Protein AF-A0A183B8T1-F1 (afdb_monomer)

Organism: NCBI:txid27848

Mean predicted aligned error: 9.58 Å

Radius of gyration: 20.25 Å; Cα contacts (8 Å, |Δi|>4): 23; chains: 1; bounding box: 33×30×64 Å

Secondary structure (DSSP, 8-state):
-HHHHHHHHHHHHHHTT-S-TT--TT-SS--HHHHHHHHHHHHHHHHHHT-------------------------

Sequence (75 aa):
MESIVADLLMEHFENSDLLSRAQHGFRQTGTCTTNLLLAGDEWTKAVDKGDPVDVVYLNLSKERVRSGKPRNNAT

Solvent-accessible surface area (backbone atoms only — not comparable to full-atom values): 5055 Å² total; per-residue (Å²): 110,69,66,61,54,51,51,54,50,50,51,49,38,64,76,64,64,72,57,59,90,85,55,27,75,98,44,98,88,34,42,76,66,57,48,52,51,52,51,47,53,53,51,50,56,34,49,76,72,69,45,90,84,85,86,85,90,84,78,83,77,88,78,76,79,78,74,85,70,79,82,78,83,77,130

Foldseek 3Di:
DVVVVLVVVQVCCVVVVVDDPLDQPSHPPRDPVVNVVVVVVVVVVCVVVVHDDDDDDDDDDDDDPCPDDDPPPDD

pLDDT: mean 84.94, std 14.21, range [45.56, 98.06]

Structure (mmCIF, N/CA/C/O backbone):
data_AF-A0A183B8T1-F1
#
_entry.id   AF-A0A183B8T1-F1
#
loop_
_atom_site.group_PDB
_atom_site.id
_atom_site.type_symbol
_atom_site.label_atom_id
_atom_site.label_alt_id
_atom_site.label_comp_id
_atom_site.label_asym_id
_atom_site.label_entity_id
_atom_site.label_seq_id
_atom_site.pdbx_PDB_ins_code
_atom_site.Cartn_x
_atom_site.Cartn_y
_atom_site.Cartn_z
_atom_site.occupancy
_atom_site.B_iso_or_equiv
_atom_site.auth_seq_id
_atom_site.auth_comp_id
_atom_site.auth_asym_id
_atom_site.auth_atom_id
_atom_site.pdbx_PDB_model_num
ATOM 1 N N . MET A 1 1 ? -17.339 3.105 25.077 1.00 88.31 1 MET A N 1
ATOM 2 C CA . MET A 1 1 ? -17.620 4.439 24.502 1.00 88.31 1 MET A CA 1
ATOM 3 C C . MET A 1 1 ? -16.594 4.769 23.430 1.00 88.31 1 MET A C 1
ATOM 5 O O . MET A 1 1 ? -16.998 5.026 22.311 1.00 88.31 1 MET A O 1
ATOM 9 N N . GLU A 1 2 ? -15.297 4.684 23.734 1.00 94.25 2 GLU A N 1
ATOM 10 C CA . GLU A 1 2 ? -14.222 4.972 22.767 1.00 94.25 2 GLU A CA 1
ATOM 11 C C . GLU A 1 2 ? -14.274 4.109 21.498 1.00 94.25 2 GLU A C 1
ATOM 13 O O . GLU A 1 2 ? -14.178 4.656 20.408 1.00 94.25 2 GLU A O 1
ATOM 18 N N . SER A 1 3 ? -14.508 2.795 21.616 1.00 92.00 3 SER A N 1
ATOM 19 C CA . SER A 1 3 ? -14.633 1.905 20.448 1.00 92.00 3 SER A CA 1
ATOM 20 C C . SER A 1 3 ? -15.776 2.310 19.517 1.00 92.00 3 SER A C 1
ATOM 22 O O . SER A 1 3 ? -15.578 2.409 18.320 1.00 92.00 3 SER A O 1
ATOM 24 N N . ILE A 1 4 ? -16.938 2.653 20.076 1.00 95.19 4 ILE A N 1
ATOM 25 C CA . ILE A 1 4 ? -18.115 3.092 19.312 1.00 95.19 4 ILE A CA 1
ATOM 26 C C . ILE A 1 4 ? -17.803 4.377 18.535 1.00 95.19 4 ILE A C 1
ATOM 28 O O . ILE A 1 4 ? -18.169 4.507 17.374 1.00 95.19 4 ILE A O 1
ATOM 32 N N . VAL A 1 5 ? -17.111 5.329 19.167 1.00 95.12 5 VAL A N 1
ATOM 33 C CA . VAL A 1 5 ? -16.695 6.571 18.500 1.00 95.12 5 VAL A CA 1
ATOM 34 C C . VAL A 1 5 ? -15.674 6.280 17.399 1.00 95.12 5 VAL A C 1
ATOM 36 O O . VAL A 1 5 ? -15.781 6.847 16.315 1.00 95.12 5 VAL A O 1
ATOM 39 N N . ALA A 1 6 ? -14.709 5.394 17.652 1.00 91.62 6 ALA A N 1
ATOM 40 C CA . ALA A 1 6 ? -13.724 4.992 16.654 1.00 91.62 6 ALA A CA 1
ATOM 41 C C . ALA A 1 6 ? -14.382 4.308 15.445 1.00 91.62 6 ALA A C 1
ATOM 43 O O . ALA A 1 6 ? -14.061 4.659 14.313 1.00 91.62 6 ALA A O 1
ATOM 44 N N . ASP A 1 7 ? -15.335 3.406 15.675 1.00 91.56 7 ASP A N 1
ATOM 45 C CA . ASP A 1 7 ? -16.058 2.699 14.615 1.00 91.56 7 ASP A CA 1
ATOM 46 C C . ASP A 1 7 ? -16.868 3.674 13.746 1.00 91.56 7 ASP A C 1
ATOM 48 O O . ASP A 1 7 ? -16.774 3.626 12.521 1.00 91.56 7 ASP A O 1
ATOM 52 N N . LEU A 1 8 ? -17.577 4.627 14.366 1.00 94.19 8 LEU A N 1
ATOM 53 C CA . LEU A 1 8 ? -18.327 5.667 13.648 1.00 94.19 8 LEU A CA 1
ATOM 54 C C . LEU A 1 8 ? -17.418 6.592 12.824 1.00 94.19 8 LEU A C 1
ATOM 56 O O . LEU A 1 8 ? -17.772 6.989 11.714 1.00 94.19 8 LEU A O 1
ATOM 60 N N . LEU A 1 9 ? -16.244 6.950 13.354 1.00 92.44 9 LEU A N 1
ATOM 61 C CA . LEU A 1 9 ? -15.266 7.758 12.621 1.00 92.44 9 LEU A CA 1
ATOM 62 C C . LEU A 1 9 ? -14.702 6.997 11.422 1.00 92.44 9 LEU A C 1
ATOM 64 O O . LEU A 1 9 ? -14.612 7.557 10.332 1.00 92.44 9 LEU A O 1
ATOM 68 N N . MET A 1 10 ? -14.353 5.727 11.615 1.00 90.56 10 MET A N 1
ATOM 69 C CA . MET A 1 10 ? -13.859 4.869 10.542 1.00 90.56 10 MET A CA 1
ATOM 70 C C . MET A 1 10 ? -14.901 4.697 9.438 1.00 90.56 10 MET A C 1
ATOM 72 O O . MET A 1 10 ? -14.573 4.860 8.265 1.00 90.56 10 MET A O 1
ATOM 76 N N . GLU A 1 11 ? -16.159 4.447 9.801 1.00 91.62 11 GLU A N 1
ATOM 77 C CA . GLU A 1 11 ? -17.265 4.376 8.845 1.00 91.62 11 GLU A CA 1
ATOM 78 C C . GLU A 1 11 ? -17.413 5.686 8.057 1.00 91.62 11 GLU A C 1
ATOM 80 O O . GLU A 1 11 ? -17.533 5.668 6.832 1.00 91.62 11 GLU A O 1
ATOM 85 N N . HIS A 1 12 ? -17.341 6.838 8.729 1.00 92.69 12 HIS A N 1
ATOM 86 C CA . HIS A 1 12 ? -17.404 8.135 8.060 1.00 92.69 12 HIS A CA 1
ATOM 87 C C . HIS A 1 12 ? -16.230 8.366 7.096 1.00 92.69 12 HIS A C 1
ATOM 89 O O . HIS A 1 12 ? -16.447 8.857 5.985 1.00 92.69 12 HIS A O 1
ATOM 95 N N . PHE A 1 13 ? -15.005 8.012 7.497 1.00 90.31 13 PHE A N 1
ATOM 96 C CA . PHE A 1 13 ? -13.807 8.153 6.667 1.00 90.31 13 PHE A CA 1
ATOM 97 C C . PHE A 1 13 ? -13.856 7.288 5.406 1.00 90.31 13 PHE A C 1
ATOM 99 O O . PHE A 1 13 ? -13.483 7.765 4.333 1.00 90.31 13 PHE A O 1
ATOM 106 N N . GLU A 1 14 ? -14.339 6.053 5.532 1.00 88.75 14 GLU A N 1
ATOM 107 C CA . GLU A 1 14 ? -14.490 5.115 4.418 1.00 88.75 14 GLU A CA 1
ATOM 108 C C . GLU A 1 14 ? -15.627 5.545 3.473 1.00 88.75 14 GLU A C 1
ATOM 110 O O . GLU A 1 14 ? -15.432 5.606 2.260 1.00 88.75 14 GLU A O 1
ATOM 115 N N . ASN A 1 15 ? -16.789 5.936 4.010 1.00 91.19 15 ASN A N 1
ATOM 116 C CA . ASN A 1 15 ? -17.951 6.331 3.201 1.00 91.19 15 ASN A CA 1
ATOM 117 C C . ASN A 1 15 ? -17.779 7.681 2.491 1.00 91.19 15 ASN A C 1
ATOM 119 O O . ASN A 1 15 ? -18.428 7.932 1.476 1.00 91.19 15 ASN A O 1
ATOM 123 N N . SER A 1 16 ? -16.931 8.558 3.028 1.00 90.75 16 SER A N 1
ATOM 124 C CA . SER A 1 16 ? -16.708 9.905 2.489 1.00 90.75 16 SER A CA 1
ATOM 125 C C . SER A 1 16 ? -15.455 10.007 1.605 1.00 90.75 16 SER A C 1
ATOM 127 O O . SER A 1 16 ? -15.104 11.113 1.203 1.00 90.75 16 SER A O 1
ATOM 129 N N . ASP A 1 17 ? -14.774 8.884 1.326 1.00 86.00 17 ASP A N 1
ATOM 130 C CA . ASP A 1 17 ? -13.512 8.798 0.559 1.00 86.00 17 ASP A CA 1
ATOM 131 C C . ASP A 1 17 ? -12.445 9.808 1.037 1.00 86.00 17 ASP A C 1
ATOM 133 O O . ASP A 1 17 ? -11.701 10.400 0.256 1.00 86.00 17 ASP A O 1
ATOM 137 N N . LEU A 1 18 ? -12.389 10.042 2.356 1.00 90.31 18 LEU A N 1
ATOM 138 C CA . LEU A 1 18 ? -11.482 11.029 2.961 1.00 90.31 18 LEU A CA 1
ATOM 139 C C . LEU A 1 18 ? -10.044 10.511 3.070 1.00 90.31 18 LEU A C 1
ATOM 141 O O . LEU A 1 18 ? -9.110 11.295 3.243 1.00 90.31 18 LEU A O 1
ATOM 145 N N . LEU A 1 19 ? -9.863 9.192 2.994 1.00 89.50 19 LEU A N 1
ATOM 146 C CA . LEU A 1 19 ? -8.561 8.541 3.042 1.00 89.50 19 LEU A CA 1
ATOM 147 C C . LEU A 1 19 ? -8.095 8.205 1.631 1.00 89.50 19 LEU A C 1
ATOM 149 O O . LEU A 1 19 ? -8.817 7.577 0.860 1.00 89.50 19 LEU A O 1
ATOM 153 N N . SER A 1 20 ? -6.836 8.525 1.328 1.00 88.88 20 SER A N 1
ATOM 154 C CA . SER A 1 20 ? -6.223 8.105 0.067 1.00 88.88 20 SER A CA 1
ATOM 155 C C . SER A 1 20 ? -6.315 6.587 -0.109 1.00 88.88 20 SER A C 1
ATOM 157 O O . SER A 1 20 ? -6.136 5.821 0.841 1.00 88.88 20 SER A O 1
ATOM 159 N N . ARG A 1 21 ? -6.519 6.132 -1.348 1.00 86.44 21 ARG A N 1
ATOM 160 C CA . ARG A 1 21 ? -6.500 4.700 -1.690 1.00 86.44 21 ARG A CA 1
ATOM 161 C C . ARG A 1 21 ? -5.155 4.035 -1.397 1.00 86.44 21 ARG A C 1
ATOM 163 O O . ARG A 1 21 ? -5.125 2.848 -1.107 1.00 86.44 21 ARG A O 1
ATOM 170 N N . ALA A 1 22 ? -4.061 4.797 -1.439 1.00 87.12 22 ALA A N 1
ATOM 171 C CA . ALA A 1 22 ? -2.730 4.309 -1.079 1.00 87.12 22 ALA A CA 1
ATOM 172 C C . ALA A 1 22 ? -2.489 4.297 0.445 1.00 87.12 22 ALA A C 1
ATOM 174 O O . ALA A 1 22 ? -1.493 3.744 0.916 1.00 87.12 22 ALA A O 1
ATOM 175 N N . GLN A 1 23 ? -3.375 4.906 1.241 1.00 87.69 23 GLN A N 1
ATOM 176 C CA . GLN A 1 23 ? -3.232 4.929 2.691 1.00 87.69 23 GLN A CA 1
ATOM 177 C C . GLN A 1 23 ? -3.609 3.567 3.274 1.00 87.69 23 GLN A C 1
ATOM 179 O O . GLN A 1 23 ? -4.769 3.177 3.266 1.00 87.69 23 GLN A O 1
ATOM 184 N N . HIS A 1 24 ? -2.625 2.865 3.828 1.00 88.06 24 HIS A N 1
ATOM 185 C CA . HIS A 1 24 ? -2.845 1.572 4.480 1.00 88.06 24 HIS A CA 1
ATOM 186 C C . HIS A 1 24 ? -3.032 1.691 5.998 1.00 88.06 24 HIS A C 1
ATOM 188 O O . HIS A 1 24 ? -3.641 0.826 6.617 1.00 88.06 24 HIS A O 1
ATOM 194 N N . GLY A 1 25 ? -2.512 2.755 6.616 1.00 86.38 25 GLY A N 1
ATOM 195 C CA . GLY A 1 25 ? -2.721 3.028 8.037 1.00 86.38 25 GLY A CA 1
ATOM 196 C C . GLY A 1 25 ? -4.143 3.517 8.316 1.00 86.38 25 GLY A C 1
ATOM 197 O O . GLY A 1 25 ? -4.719 4.239 7.504 1.00 86.38 25 GLY A O 1
ATOM 198 N N . PHE A 1 26 ? -4.683 3.170 9.487 1.00 83.88 26 PHE A N 1
ATOM 199 C CA . PHE A 1 26 ? -6.041 3.552 9.901 1.00 83.88 26 PHE A CA 1
ATOM 200 C C . PHE A 1 26 ? -7.131 3.064 8.934 1.00 83.88 26 PHE A C 1
ATOM 202 O O . PHE A 1 26 ? -8.098 3.775 8.699 1.00 83.88 26 PHE A O 1
ATOM 209 N N . ARG A 1 27 ? -6.976 1.863 8.363 1.00 85.44 27 ARG A N 1
ATOM 210 C CA . ARG A 1 27 ? -8.014 1.173 7.582 1.00 85.44 27 ARG A CA 1
ATOM 211 C C . ARG A 1 27 ? -8.178 -0.247 8.092 1.00 85.44 27 ARG A C 1
ATOM 213 O O . ARG A 1 27 ? -7.222 -0.839 8.586 1.00 85.44 27 ARG A O 1
ATOM 220 N N . GLN A 1 28 ? -9.373 -0.812 7.945 1.00 78.00 28 GLN A N 1
ATOM 221 C CA . GLN A 1 28 ? -9.603 -2.218 8.302 1.00 78.00 28 GLN A CA 1
ATOM 222 C C . GLN A 1 28 ? -8.898 -3.184 7.338 1.00 78.00 28 GLN A C 1
ATOM 224 O O . GLN A 1 28 ? -8.516 -4.282 7.730 1.00 78.00 28 GLN A O 1
ATOM 229 N N . THR A 1 29 ? -8.707 -2.774 6.083 1.00 74.06 29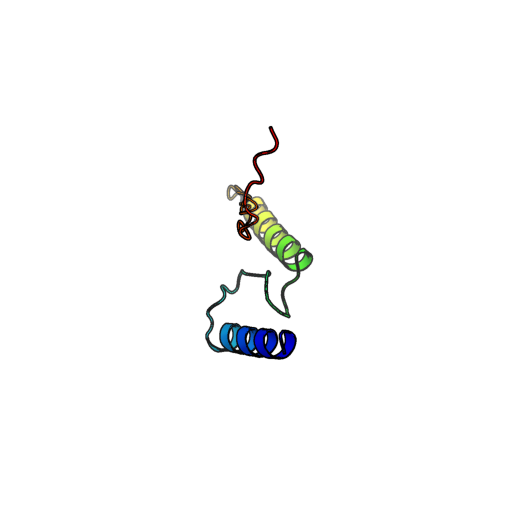 THR A N 1
ATOM 230 C CA . THR A 1 29 ? -8.178 -3.615 4.999 1.00 74.06 29 THR A CA 1
ATOM 231 C C . THR A 1 29 ? -6.687 -3.406 4.719 1.00 74.06 29 THR A C 1
ATOM 233 O O . THR A 1 29 ? -6.110 -4.144 3.924 1.00 74.06 29 THR A O 1
ATOM 236 N N . GLY A 1 30 ? -6.045 -2.431 5.371 1.00 74.50 30 GLY A N 1
ATOM 237 C CA . GLY A 1 30 ? -4.646 -2.070 5.148 1.00 74.50 30 GLY A CA 1
ATOM 238 C C . GLY A 1 30 ? -3.739 -2.546 6.279 1.00 74.50 30 GLY A C 1
ATOM 239 O O . GLY A 1 30 ? -3.891 -2.152 7.432 1.00 74.50 30 GLY A O 1
ATOM 240 N N . THR A 1 31 ? -2.756 -3.383 5.953 1.00 84.25 31 THR A N 1
ATOM 241 C CA . THR A 1 31 ? -1.682 -3.763 6.884 1.00 84.25 31 THR A CA 1
ATOM 242 C C . THR A 1 31 ? -0.360 -3.138 6.452 1.00 84.25 31 THR A C 1
ATOM 244 O O . THR A 1 31 ? -0.156 -2.814 5.284 1.00 84.25 31 THR A O 1
ATOM 247 N N . CYS A 1 32 ? 0.591 -3.005 7.380 1.00 84.19 32 CYS A N 1
ATOM 248 C CA . CYS A 1 32 ? 1.946 -2.564 7.030 1.00 84.19 32 CYS A CA 1
ATOM 249 C C . CYS A 1 32 ? 2.594 -3.503 5.990 1.00 84.19 32 CYS A C 1
ATOM 251 O O . CYS A 1 32 ? 3.270 -3.055 5.068 1.00 84.19 32 CYS A O 1
ATOM 253 N N . THR A 1 33 ? 2.324 -4.808 6.092 1.00 89.38 33 THR A N 1
ATOM 254 C CA . THR A 1 33 ? 2.835 -5.820 5.162 1.00 89.38 33 THR A CA 1
ATOM 255 C C . THR A 1 33 ? 2.288 -5.639 3.750 1.00 89.38 33 THR A C 1
ATOM 257 O O . THR A 1 33 ? 3.057 -5.683 2.797 1.00 89.38 33 THR A O 1
ATOM 260 N N . THR A 1 34 ? 0.980 -5.413 3.601 1.00 89.69 34 THR A N 1
ATOM 261 C CA . THR A 1 34 ? 0.368 -5.185 2.279 1.00 89.69 34 THR A CA 1
ATOM 262 C C . THR A 1 34 ? 0.885 -3.901 1.640 1.00 89.69 34 THR A C 1
ATOM 264 O O . THR A 1 34 ? 1.231 -3.923 0.463 1.00 89.69 34 THR A O 1
ATOM 267 N N . ASN A 1 35 ? 1.071 -2.840 2.431 1.00 90.19 35 ASN A N 1
ATOM 268 C CA . ASN A 1 35 ? 1.700 -1.605 1.965 1.00 90.19 35 ASN A CA 1
ATOM 269 C C . ASN A 1 35 ? 3.109 -1.848 1.401 1.00 90.19 35 ASN A C 1
ATOM 271 O O . ASN A 1 35 ? 3.432 -1.383 0.313 1.00 90.19 35 ASN A O 1
ATOM 275 N N . LEU A 1 36 ? 3.945 -2.600 2.128 1.00 92.00 36 LEU A N 1
ATOM 276 C CA . LEU A 1 36 ? 5.315 -2.884 1.700 1.00 92.00 36 LEU A CA 1
ATOM 277 C C . LEU A 1 36 ? 5.360 -3.779 0.454 1.00 92.00 36 LEU A C 1
ATOM 279 O O . LEU A 1 36 ? 6.181 -3.546 -0.428 1.00 92.00 36 LEU A O 1
ATOM 283 N N . LEU A 1 37 ? 4.484 -4.785 0.374 1.00 94.06 37 LEU A N 1
ATOM 284 C CA . LEU A 1 37 ? 4.405 -5.675 -0.786 1.00 94.06 37 LEU A CA 1
ATOM 285 C C . LEU A 1 37 ? 3.974 -4.924 -2.048 1.00 94.06 37 LEU A C 1
ATOM 287 O O . LEU A 1 37 ? 4.591 -5.105 -3.094 1.00 94.06 37 LEU A O 1
ATOM 291 N N . LEU A 1 38 ? 2.952 -4.072 -1.947 1.00 93.19 38 LEU A N 1
ATOM 292 C CA . LEU A 1 38 ? 2.465 -3.282 -3.078 1.00 93.19 38 LEU A CA 1
ATOM 293 C C . LEU A 1 38 ? 3.506 -2.262 -3.541 1.00 93.19 38 LEU A C 1
ATOM 295 O O . LEU A 1 38 ? 3.800 -2.198 -4.730 1.00 93.19 38 LEU A O 1
ATOM 299 N N . ALA A 1 39 ? 4.115 -1.527 -2.607 1.00 93.88 39 ALA A N 1
ATOM 300 C CA . ALA A 1 39 ? 5.184 -0.590 -2.937 1.00 93.88 39 ALA A CA 1
ATOM 301 C C . ALA A 1 39 ? 6.376 -1.304 -3.597 1.00 93.88 39 ALA A C 1
ATOM 303 O O . ALA A 1 39 ? 6.884 -0.842 -4.613 1.00 93.88 39 ALA A O 1
ATOM 304 N N . GLY A 1 40 ? 6.784 -2.461 -3.064 1.00 95.44 40 GLY A N 1
ATOM 305 C CA . GLY A 1 40 ? 7.860 -3.269 -3.635 1.00 95.44 40 GLY A CA 1
ATOM 306 C C . GLY A 1 40 ? 7.562 -3.737 -5.060 1.00 95.44 40 GLY A C 1
ATOM 307 O O . GLY A 1 40 ? 8.409 -3.574 -5.931 1.00 95.44 40 GLY A O 1
ATOM 308 N N . ASP A 1 41 ? 6.361 -4.259 -5.314 1.00 96.94 41 ASP A N 1
ATOM 309 C CA . ASP A 1 41 ? 5.935 -4.686 -6.653 1.00 96.94 41 ASP A CA 1
ATOM 310 C C . ASP A 1 41 ? 5.922 -3.517 -7.656 1.00 96.94 41 ASP A C 1
ATOM 312 O O . ASP A 1 41 ? 6.396 -3.658 -8.785 1.00 96.94 41 ASP A O 1
ATOM 316 N N . GLU A 1 42 ? 5.452 -2.334 -7.245 1.00 95.81 42 GLU A N 1
ATOM 317 C CA . GLU A 1 42 ? 5.507 -1.132 -8.086 1.00 95.81 42 GLU A CA 1
ATOM 318 C C . GLU A 1 42 ? 6.945 -0.693 -8.389 1.00 95.81 42 GLU A C 1
ATOM 320 O O . GLU A 1 42 ? 7.265 -0.389 -9.542 1.00 95.81 42 GLU A O 1
ATOM 325 N N . TRP A 1 43 ? 7.830 -0.708 -7.391 1.00 97.38 43 TRP A N 1
ATOM 326 C CA . TRP A 1 43 ? 9.238 -0.355 -7.580 1.00 97.38 43 TRP A CA 1
ATOM 327 C C . TRP A 1 43 ? 9.959 -1.354 -8.480 1.00 97.38 43 TRP A C 1
ATOM 329 O O . TRP A 1 43 ? 10.679 -0.938 -9.385 1.00 97.38 43 TRP A O 1
ATOM 339 N N . THR A 1 44 ? 9.741 -2.658 -8.291 1.00 97.69 44 THR A N 1
ATOM 340 C CA . THR A 1 44 ? 10.319 -3.694 -9.157 1.00 97.69 44 THR A CA 1
ATOM 341 C C . THR A 1 44 ? 9.881 -3.499 -10.606 1.00 97.69 44 THR A C 1
ATOM 343 O O . THR A 1 44 ? 10.724 -3.488 -11.497 1.00 97.69 44 THR A O 1
ATOM 346 N N . LYS A 1 45 ? 8.593 -3.226 -10.850 1.00 98.00 45 LYS A N 1
ATOM 347 C CA . LYS A 1 45 ? 8.084 -2.945 -12.203 1.00 98.00 45 LYS A CA 1
ATOM 348 C C . LYS A 1 45 ? 8.702 -1.703 -12.842 1.00 98.00 45 LYS A C 1
ATOM 350 O O . LY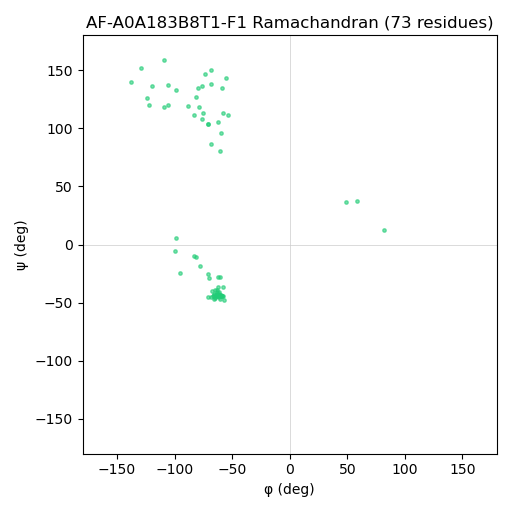S A 1 45 ? 8.875 -1.685 -14.058 1.00 98.00 45 LYS A O 1
ATOM 355 N N . ALA A 1 46 ? 8.967 -0.656 -12.064 1.00 97.56 46 ALA A N 1
ATOM 356 C CA . ALA A 1 46 ? 9.634 0.547 -12.558 1.00 97.56 46 ALA A CA 1
ATOM 357 C C . ALA A 1 46 ? 11.101 0.254 -12.915 1.00 97.56 46 ALA A C 1
ATOM 359 O O . ALA A 1 46 ? 11.545 0.572 -14.017 1.00 97.56 46 ALA A O 1
ATOM 360 N N . VAL A 1 47 ? 11.816 -0.462 -12.042 1.00 97.44 47 VAL A N 1
ATOM 361 C CA . VAL A 1 47 ? 13.203 -0.886 -12.289 1.00 97.44 47 VAL A CA 1
ATOM 362 C C . VAL A 1 47 ? 13.309 -1.773 -13.532 1.00 97.44 47 VAL A C 1
ATOM 364 O O . VAL A 1 47 ? 14.186 -1.541 -14.362 1.00 97.44 47 VAL A O 1
ATOM 367 N N . ASP A 1 48 ? 12.395 -2.729 -13.719 1.00 98.06 48 ASP A N 1
ATOM 368 C CA . ASP A 1 48 ? 12.373 -3.611 -14.897 1.00 98.06 48 ASP A CA 1
ATOM 369 C C . ASP A 1 48 ? 12.169 -2.843 -16.215 1.00 98.06 48 ASP A C 1
ATOM 371 O O . ASP A 1 48 ? 12.626 -3.276 -17.274 1.00 98.06 48 ASP A O 1
ATOM 375 N N . LYS A 1 49 ? 11.502 -1.684 -16.165 1.00 97.94 49 LYS A N 1
ATOM 376 C CA . LYS A 1 49 ? 11.332 -0.781 -17.315 1.00 97.94 49 LYS A CA 1
ATOM 377 C C . LYS A 1 49 ? 12.530 0.142 -17.541 1.00 97.94 49 LYS A C 1
ATOM 379 O O . LYS A 1 49 ? 12.598 0.791 -18.583 1.00 97.94 49 LYS A O 1
ATOM 384 N N . GLY A 1 50 ? 13.471 0.185 -16.599 1.00 97.56 50 GLY A N 1
ATOM 385 C CA . GLY A 1 50 ? 14.593 1.121 -16.593 1.00 97.56 50 GLY A CA 1
ATOM 386 C C . GLY A 1 50 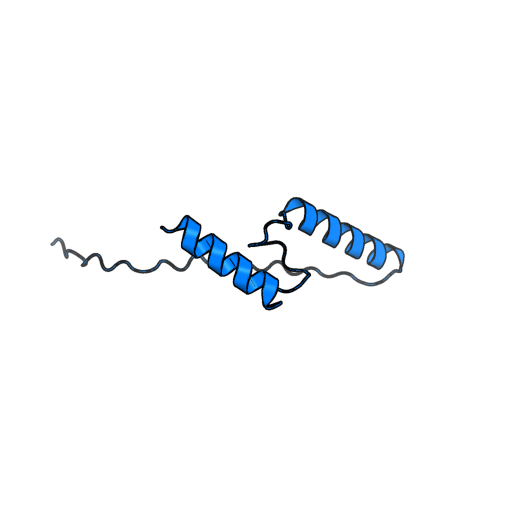? 14.242 2.505 -16.043 1.00 97.56 50 GLY A C 1
ATOM 387 O O . GLY A 1 50 ? 15.038 3.431 -16.207 1.00 97.56 50 GLY A O 1
ATOM 388 N N . ASP A 1 51 ? 13.082 2.659 -15.398 1.00 97.88 51 ASP A N 1
ATOM 389 C CA . ASP A 1 51 ? 12.686 3.913 -14.762 1.00 97.88 51 ASP A CA 1
ATOM 390 C C . ASP A 1 51 ? 13.454 4.093 -13.434 1.00 97.88 51 ASP A C 1
ATOM 392 O O . ASP A 1 51 ? 13.580 3.140 -12.655 1.00 97.88 51 ASP A O 1
ATOM 396 N N . PRO A 1 52 ? 13.974 5.298 -13.133 1.00 95.75 52 PRO A N 1
ATOM 397 C CA . PRO A 1 52 ? 14.619 5.564 -11.853 1.00 95.75 52 PRO A CA 1
ATOM 398 C C . PRO A 1 52 ? 13.590 5.552 -10.714 1.00 95.75 52 PRO A C 1
ATOM 400 O O . PRO A 1 52 ? 12.501 6.115 -10.837 1.00 95.75 52 PRO A O 1
ATOM 403 N N . VAL A 1 53 ? 13.954 4.940 -9.585 1.00 96.69 53 VAL A N 1
ATOM 404 C CA . VAL A 1 53 ? 13.117 4.869 -8.380 1.00 96.69 53 VAL A CA 1
ATOM 405 C C . VAL A 1 53 ? 13.864 5.485 -7.203 1.00 96.69 53 VAL A C 1
ATOM 407 O O . VAL A 1 53 ? 14.905 4.976 -6.795 1.00 96.69 53 VAL A O 1
ATOM 410 N N . ASP A 1 54 ? 13.282 6.530 -6.618 1.00 95.56 54 ASP A N 1
ATOM 411 C CA . ASP A 1 54 ? 13.740 7.155 -5.378 1.00 95.56 54 ASP A CA 1
ATOM 412 C C . ASP A 1 54 ? 12.636 7.066 -4.314 1.00 95.56 54 ASP A C 1
ATOM 414 O O . ASP A 1 54 ? 11.463 7.318 -4.596 1.00 95.56 54 ASP A O 1
ATOM 418 N N . VAL A 1 55 ? 13.000 6.720 -3.074 1.00 93.31 55 VAL A N 1
ATOM 419 C CA . VAL A 1 55 ? 12.046 6.531 -1.967 1.00 93.31 55 VAL A CA 1
ATOM 420 C C . VAL A 1 55 ? 12.414 7.426 -0.789 1.00 93.31 55 VAL A C 1
ATOM 422 O O . VAL A 1 55 ? 13.523 7.358 -0.262 1.00 93.31 55 VAL A O 1
ATOM 425 N N . VAL A 1 56 ? 11.455 8.234 -0.332 1.00 94.62 56 VAL A N 1
ATOM 426 C CA . VAL A 1 56 ? 11.610 9.101 0.843 1.00 94.62 56 VAL A CA 1
ATOM 427 C C . VAL A 1 56 ? 10.756 8.571 1.989 1.00 94.62 56 VAL A C 1
ATOM 429 O O . VAL A 1 56 ? 9.530 8.539 1.904 1.00 94.62 56 VAL A O 1
ATOM 432 N N . TYR A 1 57 ? 11.404 8.194 3.091 1.00 91.00 57 TYR A N 1
ATOM 433 C CA . TYR A 1 57 ? 10.717 7.784 4.314 1.00 91.00 57 TYR A CA 1
ATOM 434 C C . TYR A 1 57 ? 10.448 8.996 5.204 1.00 91.00 57 TYR A C 1
ATOM 436 O O . TYR A 1 57 ? 11.374 9.665 5.663 1.00 91.00 57 TYR A O 1
ATOM 444 N N . LEU A 1 58 ? 9.170 9.255 5.471 1.00 91.12 58 LEU A N 1
ATOM 445 C CA . LEU A 1 58 ? 8.723 10.312 6.370 1.00 91.12 58 LEU A CA 1
ATOM 446 C C . LEU A 1 58 ? 8.234 9.698 7.679 1.00 91.12 58 LEU A C 1
ATOM 448 O O . LEU A 1 58 ? 7.514 8.702 7.684 1.00 91.12 58 LEU A O 1
ATOM 452 N N . ASN A 1 59 ? 8.603 10.319 8.794 1.00 88.69 59 ASN A N 1
ATOM 453 C CA . ASN A 1 59 ? 8.085 9.968 10.107 1.00 88.69 59 ASN A CA 1
ATOM 454 C C . ASN A 1 59 ? 7.783 11.243 10.894 1.00 88.69 59 ASN A C 1
ATOM 456 O O . ASN A 1 59 ? 8.560 12.198 10.863 1.00 88.69 59 ASN A O 1
ATOM 460 N N . LEU A 1 60 ? 6.670 11.244 11.623 1.00 85.50 60 LEU A N 1
ATOM 461 C CA . LEU A 1 60 ? 6.333 12.338 12.525 1.00 85.50 60 LEU A CA 1
ATOM 462 C C . LEU A 1 60 ? 7.126 12.181 13.824 1.00 85.50 60 LEU A C 1
ATOM 464 O O . LEU A 1 60 ? 7.226 11.089 14.393 1.00 85.50 60 LEU A O 1
ATOM 468 N N . SER A 1 61 ? 7.708 13.276 14.307 1.00 88.69 61 SER A N 1
ATOM 469 C CA . SER A 1 61 ? 8.324 13.290 15.629 1.00 88.69 61 SER A CA 1
ATOM 470 C C . SER A 1 61 ? 7.238 13.167 16.704 1.00 88.69 61 SER A C 1
ATOM 472 O O . SER A 1 61 ? 6.084 13.557 16.522 1.00 88.69 61 SER A O 1
ATOM 474 N N . LYS A 1 62 ? 7.588 12.574 17.849 1.00 82.81 62 LYS A N 1
ATOM 475 C CA . LYS A 1 62 ? 6.647 12.435 18.963 1.00 82.81 62 LYS A CA 1
ATOM 476 C C . LYS A 1 62 ? 6.409 13.809 19.589 1.00 82.81 62 LYS A C 1
ATOM 478 O O . LYS A 1 62 ? 7.237 14.282 20.367 1.00 82.81 62 LYS A O 1
ATOM 483 N N . GLU A 1 63 ? 5.266 14.42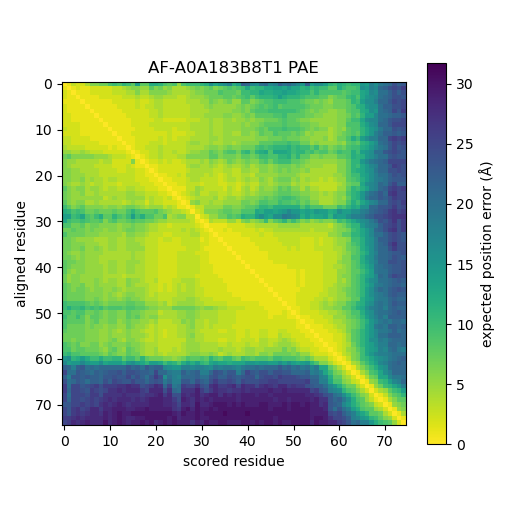1 19.316 1.00 69.44 63 GLU A N 1
ATOM 484 C CA . GLU A 1 63 ? 4.858 15.629 20.027 1.00 69.44 63 GLU A CA 1
ATOM 485 C C . GLU A 1 63 ? 4.203 15.253 21.357 1.00 69.44 63 GLU A C 1
ATOM 487 O O . GLU A 1 63 ? 3.141 14.634 21.429 1.00 69.44 63 GLU A O 1
ATOM 492 N N . ARG A 1 64 ? 4.886 15.576 22.458 1.00 60.53 64 ARG A N 1
ATOM 493 C CA . ARG A 1 64 ? 4.355 15.364 23.802 1.00 60.53 64 ARG A CA 1
ATOM 494 C C . ARG A 1 64 ? 3.324 16.449 24.081 1.00 60.53 64 ARG A C 1
AT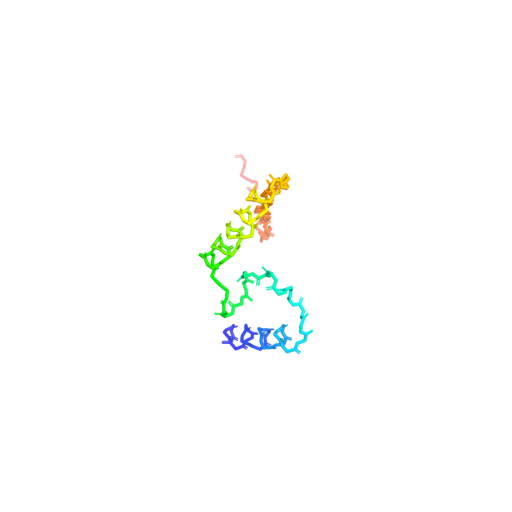OM 496 O O . ARG A 1 64 ? 3.704 17.584 24.361 1.00 60.53 64 ARG A O 1
ATOM 503 N N . VAL A 1 65 ? 2.042 16.085 24.108 1.00 62.72 65 VAL A N 1
ATOM 504 C CA . VAL A 1 65 ? 1.022 16.901 24.780 1.00 62.72 65 VAL A CA 1
ATOM 505 C C . VAL A 1 65 ? 1.522 17.136 26.206 1.00 62.72 65 VAL A C 1
ATOM 507 O O . VAL A 1 65 ? 1.649 16.197 26.997 1.00 62.72 65 VAL A O 1
ATOM 510 N N . ARG A 1 66 ? 1.891 18.380 26.537 1.00 54.69 66 ARG A N 1
ATOM 511 C CA . ARG A 1 66 ? 2.185 18.768 27.920 1.00 54.69 66 ARG A CA 1
ATOM 512 C C . ARG A 1 66 ? 0.861 18.719 28.673 1.00 54.69 66 ARG A C 1
ATOM 514 O O . ARG A 1 66 ? 0.184 19.730 28.797 1.00 54.69 66 ARG A O 1
ATOM 521 N N . SER A 1 67 ? 0.491 17.549 29.191 1.00 55.34 67 SER A N 1
ATOM 522 C CA . SER A 1 67 ? -0.469 17.486 30.289 1.00 55.34 67 SER A CA 1
ATOM 523 C C . SER A 1 67 ? 0.137 18.322 31.416 1.00 55.34 67 SER A C 1
ATOM 525 O O . SER A 1 67 ? 1.227 17.990 31.893 1.00 55.34 67 SER A O 1
ATOM 527 N N . GLY A 1 68 ? -0.488 19.449 31.751 1.00 58.12 68 GLY A N 1
ATOM 528 C CA . GLY A 1 68 ? 0.038 20.459 32.665 1.00 58.12 68 GLY A CA 1
ATOM 529 C C . GLY A 1 68 ? 0.300 19.929 34.073 1.00 58.12 68 GLY A C 1
ATOM 530 O O . GLY A 1 68 ? -0.486 20.167 34.982 1.00 58.12 68 GLY A O 1
ATOM 531 N N . LYS A 1 69 ? 1.431 19.249 34.284 1.00 53.25 69 LYS A N 1
ATOM 532 C CA . LYS A 1 69 ? 1.997 19.078 35.620 1.00 53.25 69 LYS A CA 1
ATOM 533 C C . LYS A 1 69 ? 2.723 20.378 35.973 1.00 53.25 69 LYS A C 1
ATOM 535 O O . LYS A 1 69 ? 3.653 20.742 35.245 1.00 53.25 69 LYS A O 1
ATOM 540 N N . PRO A 1 70 ? 2.315 21.095 37.036 1.00 54.47 70 PRO A N 1
ATOM 541 C CA . PRO A 1 70 ? 3.052 22.263 37.488 1.00 54.47 70 PRO A CA 1
ATOM 542 C C . PRO A 1 70 ? 4.478 21.836 37.843 1.00 54.47 70 PRO A C 1
ATOM 544 O O . PRO A 1 70 ? 4.690 20.804 38.481 1.00 54.47 70 PR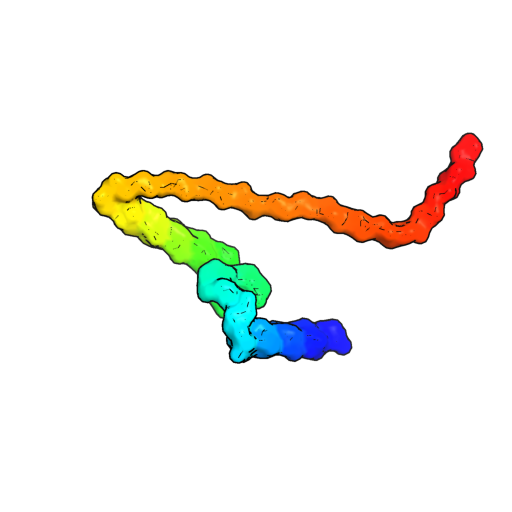O A O 1
ATOM 547 N N . ARG A 1 71 ? 5.460 22.625 37.394 1.00 53.41 71 ARG A N 1
ATOM 548 C CA . ARG A 1 71 ? 6.833 22.536 37.895 1.00 53.41 71 ARG A CA 1
ATOM 549 C C . ARG A 1 71 ? 6.778 22.879 39.381 1.00 53.41 71 ARG A C 1
ATOM 551 O O . ARG A 1 71 ? 6.616 24.044 39.723 1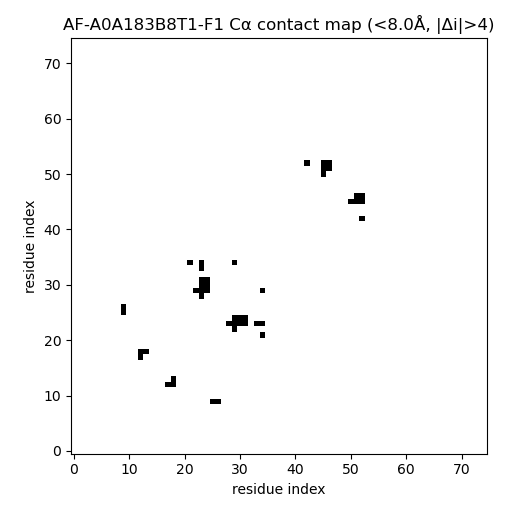.00 53.41 71 ARG A O 1
ATOM 558 N N . ASN A 1 72 ? 6.906 21.881 40.246 1.00 56.69 72 ASN A N 1
ATOM 559 C CA . ASN A 1 72 ? 7.338 22.115 41.611 1.00 56.69 72 ASN A CA 1
ATOM 560 C C . ASN A 1 72 ? 8.825 22.483 41.556 1.00 56.69 72 ASN A C 1
ATOM 562 O O . ASN A 1 72 ? 9.702 21.660 41.310 1.00 56.69 72 ASN A O 1
ATOM 566 N N . ASN A 1 73 ? 9.081 23.770 41.711 1.00 55.97 73 ASN A N 1
ATOM 567 C CA . ASN A 1 73 ? 10.358 24.319 42.122 1.00 55.97 73 ASN A CA 1
ATOM 568 C C . ASN A 1 73 ? 10.710 23.755 43.507 1.00 55.97 73 ASN A C 1
ATOM 570 O O . ASN A 1 73 ? 10.233 24.246 44.524 1.00 55.97 73 ASN A O 1
ATOM 574 N N . ALA A 1 74 ? 11.513 22.690 43.526 1.00 51.16 74 ALA A N 1
ATOM 575 C CA . ALA A 1 74 ? 12.266 22.302 44.707 1.00 51.16 74 ALA A CA 1
ATOM 576 C C . ALA A 1 74 ? 13.536 23.162 44.767 1.00 51.16 74 ALA A C 1
ATOM 578 O O . ALA A 1 74 ? 14.248 23.276 43.767 1.00 51.16 74 ALA A O 1
ATOM 579 N N . THR A 1 75 ? 13.706 23.801 45.923 1.00 45.56 75 THR A 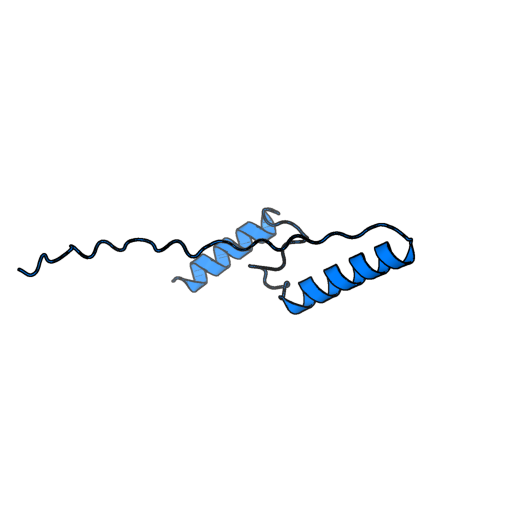N 1
ATOM 580 C CA . THR A 1 75 ? 14.868 24.558 46.398 1.00 45.56 75 THR A CA 1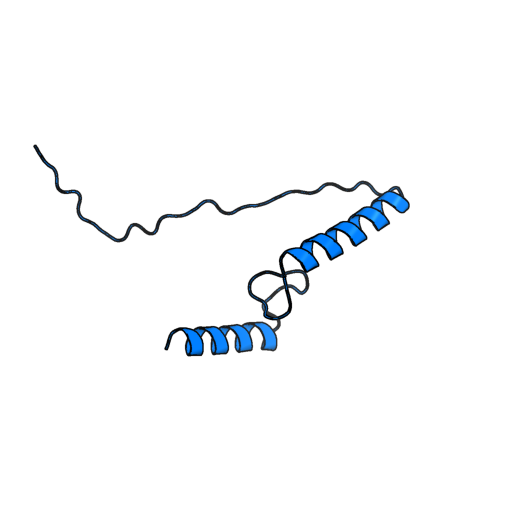
ATOM 581 C C . THR A 1 75 ? 16.185 23.822 46.190 1.00 45.56 75 THR A C 1
ATOM 583 O O . THR A 1 75 ? 16.195 22.583 46.372 1.00 45.56 75 THR A O 1
#